Protein AF-A0A7S3SVB9-F1 (afdb_monomer)

Sequence (101 aa):
FADSVDLASLDDAQHAHVPYVVILIQALDIFRRESGKQLPSSREEKDQFKQLLAKMRRSDKEVNFQEAIDNAYKVWVPYEIPEPVQKVLQAVGSSGGRPDF

pLDDT: mean 92.39, std 11.29, range [54.31, 98.62]

InterPro domains:
  IPR035985 Ubiquitin-activating enzyme-like [SSF69572] (4-92)

Organism: NCBI:txid141414

Solvent-accessible surface area (backbone atoms only — not comparable to full-atom values): 6193 Å² total; per-residue (Å²): 113,60,87,76,58,61,71,86,78,46,53,75,70,57,51,47,66,47,57,29,68,43,54,50,53,54,49,46,58,50,47,28,71,75,69,75,40,94,59,53,77,52,72,66,45,45,51,51,53,45,51,50,47,59,68,72,49,90,53,98,81,38,57,28,50,53,51,26,54,76,48,47,62,66,72,54,52,77,90,72,80,55,68,74,58,50,52,53,54,50,55,62,69,70,51,81,65,77,85,90,126

Radius of gyration: 19.88 Å; Cα contacts (8 Å, |Δi|>4): 61; chains: 1; bounding box: 66×22×34 Å

Foldseek 3Di:
DLVVDDLVPDDPVVNLPPALVSLLVVLQVVLCVVPVDNFQDDPVSLVVSLVSLVVSDPDPPRVSSVVNSVCNVVRVDDDDDDPVVVVVVVVVVVPPDDDDD

Nearest PDB structures (foldseek):
  1yov-assembly1_A  TM=8.411E-01  e=1.150E-04  Homo sapiens
  3dbl-assembly4_A  TM=8.346E-01  e=1.461E-03  Homo sapiens
  3dbh-assembly1_C  TM=7.570E-01  e=2.345E-03  Homo sapiens
  3dbr-assembly4_A  TM=7.824E-01  e=3.344E-03  Homo sapiens
  1r4m-assembly2_C  TM=7.138E-01  e=3.152E-03  Homo sapiens

Secondary structure (DSSP, 8-state):
-GGG--TTTS-HHHHHTS-HHHHHHHHHHHHHHHH--SS--SHHHHHHHHHHHHHH-S-TT-HHHHHHHHTGGGGTSPP---HHHHHHHHHHHH--S----

Structure (mmCIF, N/CA/C/O backbone):
data_AF-A0A7S3SVB9-F1
#
_entry.id   AF-A0A7S3SVB9-F1
#
loop_
_atom_site.group_PDB
_atom_site.id
_atom_site.type_symbol
_atom_site.label_atom_id
_atom_site.label_alt_id
_atom_site.label_comp_id
_atom_site.label_asym_id
_atom_site.label_entity_id
_atom_site.label_seq_id
_atom_site.pdbx_PDB_ins_code
_atom_site.Cartn_x
_atom_site.Cartn_y
_atom_site.Cartn_z
_atom_site.occupancy
_atom_site.B_iso_or_equiv
_atom_site.auth_seq_id
_atom_site.auth_comp_id
_atom_site.auth_asym_id
_atom_site.auth_atom_id
_atom_site.pdbx_PDB_model_num
ATOM 1 N N . PHE A 1 1 ? -9.831 -11.302 -6.423 1.00 86.25 1 PHE A N 1
ATOM 2 C CA . PHE A 1 1 ? -9.331 -10.433 -7.512 1.00 86.25 1 PHE A CA 1
ATOM 3 C C . PHE A 1 1 ? -7.939 -9.907 -7.198 1.00 86.25 1 PHE A C 1
ATOM 5 O O . PHE A 1 1 ? -7.047 -10.165 -7.983 1.00 86.25 1 PHE A O 1
ATOM 12 N N . ALA A 1 2 ? -7.704 -9.216 -6.075 1.00 88.94 2 ALA A N 1
ATOM 13 C CA . ALA A 1 2 ? -6.349 -8.747 -5.749 1.00 88.94 2 ALA A CA 1
ATOM 14 C C . ALA A 1 2 ? -5.318 -9.896 -5.689 1.00 88.94 2 ALA A C 1
ATOM 16 O O . ALA A 1 2 ? -4.230 -9.762 -6.241 1.00 88.94 2 ALA A O 1
ATOM 17 N N . ASP A 1 3 ? -5.714 -11.044 -5.133 1.00 89.31 3 ASP A N 1
ATOM 18 C CA . ASP A 1 3 ? -4.873 -12.246 -5.012 1.00 89.31 3 ASP A CA 1
ATOM 19 C C . ASP A 1 3 ? -4.489 -12.885 -6.356 1.00 89.31 3 ASP A C 1
ATOM 21 O O . ASP A 1 3 ? -3.548 -13.667 -6.413 1.00 89.31 3 ASP A O 1
ATOM 25 N N . SER A 1 4 ? -5.210 -12.587 -7.445 1.00 92.38 4 SER A N 1
ATOM 26 C CA . SE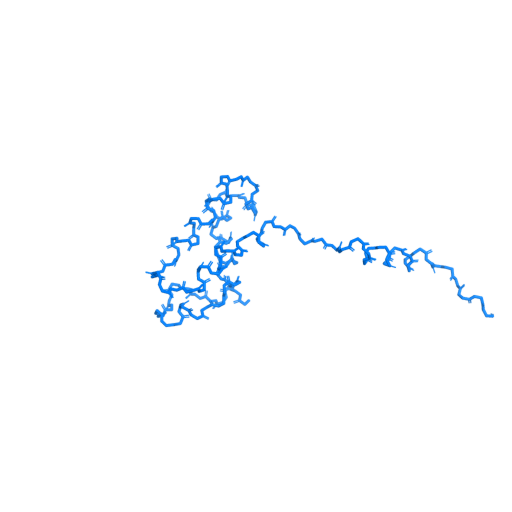R A 1 4 ? -4.895 -13.141 -8.770 1.00 92.38 4 SER A CA 1
ATOM 27 C C . SER A 1 4 ? -3.860 -12.316 -9.539 1.00 92.38 4 SER A C 1
ATOM 29 O O . SER A 1 4 ? -3.507 -12.688 -10.653 1.00 92.38 4 SER A O 1
ATOM 31 N N . VAL A 1 5 ? -3.411 -11.183 -8.992 1.00 94.81 5 VAL A N 1
ATOM 32 C CA . VAL A 1 5 ? -2.392 -10.331 -9.616 1.00 94.81 5 VAL A CA 1
ATOM 33 C C . VAL A 1 5 ? -1.031 -10.683 -9.024 1.00 94.81 5 VAL A C 1
ATOM 35 O O . VAL A 1 5 ? -0.759 -10.360 -7.875 1.00 94.81 5 VAL A O 1
ATOM 38 N N . ASP A 1 6 ? -0.148 -11.308 -9.796 1.00 95.88 6 ASP A N 1
ATOM 39 C CA . ASP A 1 6 ? 1.240 -11.518 -9.371 1.00 95.88 6 ASP A CA 1
ATOM 40 C C . ASP A 1 6 ? 2.104 -10.311 -9.765 1.00 95.88 6 ASP A C 1
ATOM 42 O O . ASP A 1 6 ? 2.644 -10.267 -10.873 1.00 95.88 6 ASP A O 1
ATOM 46 N N . LEU A 1 7 ? 2.243 -9.342 -8.847 1.00 95.12 7 LEU A N 1
ATOM 47 C CA . LEU A 1 7 ? 3.040 -8.121 -9.046 1.00 95.12 7 LEU A CA 1
ATOM 48 C C . LEU A 1 7 ? 4.500 -8.403 -9.429 1.00 95.12 7 LEU A C 1
ATOM 50 O O . LEU A 1 7 ? 5.110 -7.595 -10.130 1.00 95.12 7 LEU A O 1
ATOM 54 N N . ALA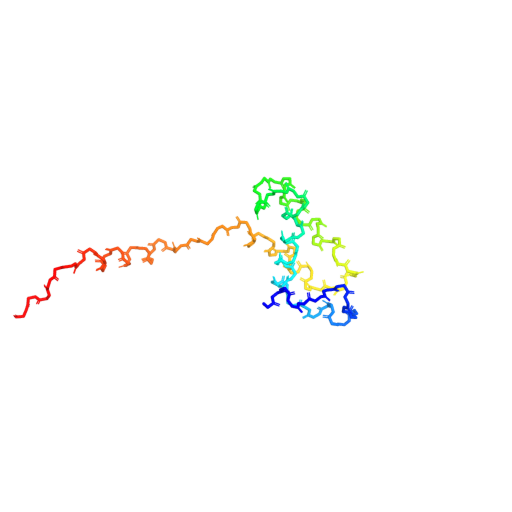 A 1 8 ? 5.076 -9.521 -8.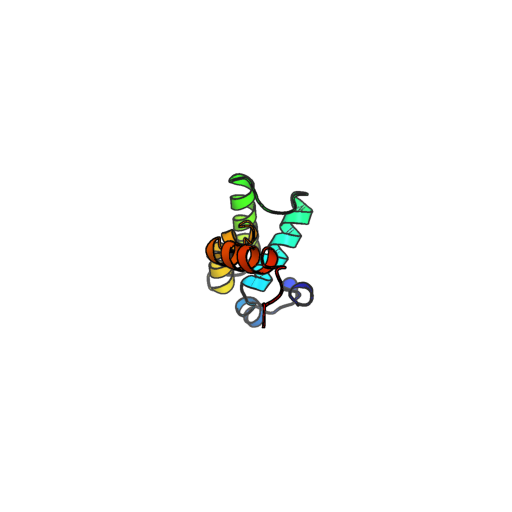982 1.00 94.00 8 ALA A N 1
ATOM 55 C CA . ALA A 1 8 ? 6.473 -9.842 -9.256 1.00 94.00 8 ALA A CA 1
ATOM 56 C C . ALA A 1 8 ? 6.683 -10.304 -10.705 1.00 94.00 8 ALA A C 1
ATOM 58 O O . ALA A 1 8 ? 7.737 -10.042 -11.281 1.00 94.00 8 ALA A O 1
ATOM 59 N N . SER A 1 9 ? 5.677 -10.948 -11.301 1.00 96.62 9 SER A N 1
ATOM 60 C CA . SER A 1 9 ? 5.735 -11.448 -12.681 1.00 96.62 9 SER A CA 1
ATOM 61 C C . SER A 1 9 ? 5.477 -10.388 -13.758 1.00 96.62 9 SER A C 1
ATOM 63 O O . SER A 1 9 ? 5.784 -10.624 -14.925 1.00 96.62 9 SER A O 1
ATOM 65 N N . LEU A 1 10 ? 4.909 -9.235 -13.384 1.00 97.06 10 LEU A N 1
ATOM 66 C CA . LEU A 1 10 ? 4.542 -8.181 -14.330 1.00 97.06 10 LEU A CA 1
ATOM 67 C C . LEU A 1 10 ? 5.777 -7.478 -14.895 1.00 97.06 10 LEU A C 1
ATOM 69 O O . LEU A 1 10 ? 6.741 -7.206 -14.167 1.00 97.06 10 LEU A O 1
ATOM 73 N N . ASP A 1 11 ? 5.710 -7.101 -16.171 1.00 97.25 11 ASP A N 1
ATOM 74 C CA . ASP A 1 11 ? 6.647 -6.129 -16.731 1.00 97.25 11 ASP A CA 1
ATOM 75 C C . ASP A 1 11 ? 6.406 -4.722 -16.148 1.00 97.25 11 ASP A C 1
ATOM 77 O O . ASP A 1 11 ? 5.418 -4.472 -15.452 1.00 97.25 11 ASP A O 1
ATOM 81 N N . ASP A 1 12 ? 7.3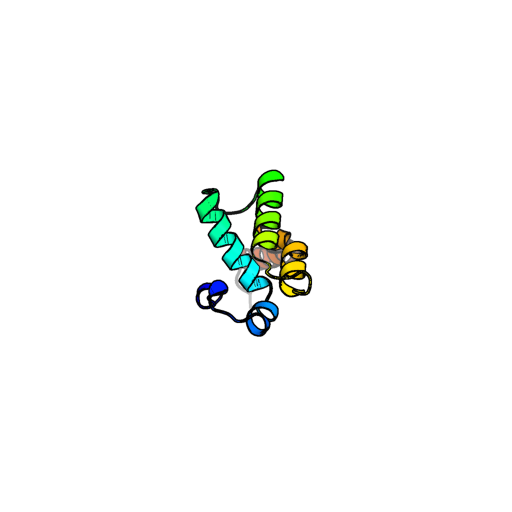20 -3.787 -16.408 1.00 96.94 12 ASP A N 1
ATOM 82 C CA . ASP A 1 12 ? 7.256 -2.444 -15.820 1.00 96.94 12 ASP A CA 1
ATOM 83 C C . ASP A 1 12 ? 6.022 -1.648 -16.267 1.00 96.94 12 ASP A C 1
ATOM 85 O O . ASP A 1 12 ? 5.477 -0.863 -15.491 1.00 96.94 12 ASP A O 1
ATOM 89 N N . ALA A 1 13 ? 5.547 -1.855 -17.499 1.00 96.25 13 ALA A N 1
ATOM 90 C CA . ALA A 1 13 ? 4.360 -1.168 -17.989 1.00 96.25 13 ALA A CA 1
ATOM 91 C C . ALA A 1 13 ? 3.114 -1.702 -17.278 1.00 96.25 13 ALA A C 1
ATOM 93 O O . ALA A 1 13 ? 2.309 -0.922 -16.777 1.00 96.25 13 ALA A O 1
ATOM 94 N N . GLN A 1 14 ? 2.963 -3.018 -17.180 1.00 97.62 14 GLN A N 1
ATOM 95 C CA . GLN A 1 14 ? 1.854 -3.652 -16.476 1.00 97.62 14 GLN A CA 1
ATOM 96 C C . GLN A 1 14 ? 1.857 -3.295 -14.988 1.00 97.62 14 GLN A C 1
ATOM 98 O O . GLN A 1 14 ? 0.820 -2.905 -14.453 1.00 97.62 14 GLN A O 1
ATOM 103 N N . HIS A 1 15 ? 3.021 -3.370 -14.338 1.00 98.25 15 HIS A N 1
ATOM 104 C CA . HIS A 1 15 ? 3.199 -3.046 -12.925 1.00 98.25 15 HIS A CA 1
ATOM 105 C C . HIS A 1 15 ? 2.791 -1.596 -12.614 1.00 98.25 15 HIS A C 1
ATOM 107 O O . HIS A 1 15 ? 2.049 -1.356 -11.658 1.00 98.25 15 HIS A O 1
ATOM 113 N N . ALA A 1 16 ? 3.152 -0.641 -13.479 1.00 97.75 16 ALA A N 1
ATOM 114 C CA . ALA A 1 16 ? 2.785 0.770 -13.339 1.00 97.75 16 ALA A CA 1
ATOM 115 C C . ALA A 1 16 ? 1.282 1.065 -13.538 1.00 97.75 16 ALA A C 1
ATOM 117 O O . ALA A 1 16 ? 0.809 2.127 -13.132 1.00 97.75 16 ALA A O 1
ATOM 118 N N . HIS A 1 17 ? 0.520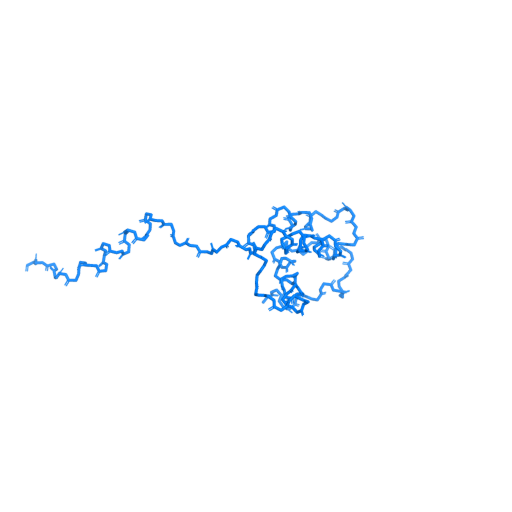 0.146 -14.144 1.00 97.31 17 HIS A N 1
ATOM 119 C CA . HIS A 1 17 ? -0.926 0.292 -14.373 1.00 97.31 17 HIS A CA 1
ATOM 120 C C . HIS A 1 17 ? -1.782 -0.540 -13.411 1.00 97.31 17 HIS A C 1
ATOM 122 O O . HIS A 1 17 ? -3.011 -0.545 -13.525 1.00 97.31 17 HIS A O 1
ATOM 128 N N . VAL A 1 18 ? -1.173 -1.232 -12.443 1.00 98.00 18 VAL A N 1
ATOM 129 C CA . VAL A 1 18 ? -1.941 -1.931 -11.411 1.00 98.00 18 VAL A CA 1
ATOM 130 C C . VAL A 1 18 ? -2.691 -0.903 -10.557 1.00 98.00 18 VAL A C 1
ATOM 132 O O . VAL A 1 18 ? -2.056 0.023 -10.042 1.00 98.00 18 VAL A O 1
ATOM 135 N N . PRO A 1 19 ? -4.015 -1.054 -10.356 1.00 98.12 19 PRO A N 1
ATOM 136 C CA . PRO A 1 19 ? -4.775 -0.159 -9.491 1.00 98.12 19 PRO A CA 1
ATOM 137 C C . PRO A 1 19 ? -4.198 -0.120 -8.071 1.00 98.12 19 PRO A C 1
ATOM 139 O O . PRO A 1 19 ? -3.955 -1.171 -7.473 1.00 98.12 19 PRO A O 1
ATOM 142 N N . TYR A 1 20 ? -4.061 1.072 -7.483 1.00 98.25 20 TYR A N 1
ATOM 143 C CA . TYR A 1 20 ? -3.450 1.236 -6.156 1.00 98.25 20 TYR A CA 1
ATOM 144 C C . TYR A 1 20 ? -4.151 0.422 -5.056 1.00 98.25 20 TYR A C 1
ATOM 146 O O . TYR A 1 20 ? -3.521 0.002 -4.090 1.00 98.25 20 TYR A O 1
ATOM 154 N N . VAL A 1 21 ? -5.453 0.153 -5.202 1.00 97.88 21 VAL A N 1
ATOM 155 C CA . VAL A 1 21 ? -6.217 -0.671 -4.252 1.00 97.88 21 VAL A CA 1
ATOM 156 C C . VAL A 1 21 ? -5.696 -2.111 -4.218 1.00 97.88 21 VAL A C 1
ATOM 158 O O . VAL A 1 21 ? -5.623 -2.701 -3.143 1.00 97.88 21 VAL A O 1
ATOM 161 N N . VAL A 1 22 ? -5.283 -2.672 -5.361 1.00 98.19 22 VAL A N 1
ATOM 162 C CA . VAL A 1 22 ? -4.661 -4.007 -5.413 1.00 98.19 22 VAL A CA 1
ATOM 163 C C . VAL A 1 22 ? -3.319 -3.987 -4.682 1.00 98.19 22 VAL A C 1
ATOM 165 O O . VAL A 1 22 ? -3.051 -4.877 -3.880 1.00 98.19 22 VAL A O 1
ATOM 168 N N . ILE A 1 23 ? -2.524 -2.932 -4.886 1.00 98.56 23 ILE A N 1
ATOM 169 C CA . ILE A 1 23 ? -1.242 -2.731 -4.196 1.00 98.56 23 ILE A CA 1
ATOM 170 C C . ILE A 1 23 ? -1.449 -2.654 -2.676 1.00 98.56 23 ILE A C 1
ATOM 172 O O . ILE A 1 23 ? -0.743 -3.331 -1.932 1.00 98.56 23 ILE A O 1
ATOM 176 N N . LEU A 1 24 ? -2.443 -1.890 -2.205 1.00 98.31 24 LEU A N 1
ATOM 177 C CA . LEU A 1 24 ? -2.770 -1.780 -0.779 1.00 98.31 24 LEU A CA 1
ATOM 178 C C . LEU A 1 24 ? -3.129 -3.132 -0.153 1.00 98.31 24 LEU A C 1
ATOM 180 O O . LEU A 1 24 ? -2.682 -3.424 0.955 1.00 98.31 24 LEU A O 1
ATOM 184 N N . ILE A 1 25 ? -3.918 -3.952 -0.853 1.00 97.44 25 ILE A N 1
ATOM 185 C CA . ILE A 1 25 ? -4.321 -5.279 -0.369 1.00 97.44 25 ILE A CA 1
ATOM 186 C C . ILE A 1 25 ? -3.101 -6.202 -0.263 1.00 97.44 25 ILE A C 1
ATOM 188 O O . ILE A 1 25 ? -2.877 -6.799 0.787 1.00 97.44 25 ILE A O 1
ATOM 192 N N . GLN A 1 26 ? -2.257 -6.257 -1.295 1.00 97.94 26 GLN A N 1
ATOM 193 C CA . GLN A 1 26 ? -1.076 -7.126 -1.274 1.00 97.94 26 GLN A CA 1
ATOM 194 C C . GLN A 1 26 ? -0.028 -6.680 -0.250 1.00 97.94 26 GLN A C 1
ATOM 196 O O . GLN A 1 26 ? 0.552 -7.515 0.448 1.00 97.94 26 GLN A O 1
ATOM 201 N N . ALA A 1 27 ? 0.179 -5.370 -0.099 1.00 98.12 27 ALA A N 1
ATOM 202 C CA . ALA A 1 27 ? 1.028 -4.826 0.954 1.00 98.12 27 ALA A CA 1
ATOM 203 C C . ALA A 1 27 ? 0.488 -5.181 2.347 1.00 98.12 27 ALA A C 1
ATOM 205 O O . ALA A 1 27 ? 1.264 -5.495 3.247 1.00 98.12 27 ALA A O 1
ATOM 206 N N . LEU A 1 28 ? -0.836 -5.189 2.538 1.00 97.69 28 LEU A N 1
ATOM 207 C CA . LEU A 1 28 ? -1.449 -5.592 3.804 1.00 97.69 28 LEU A CA 1
ATOM 208 C C . LEU A 1 28 ? -1.216 -7.068 4.111 1.00 97.69 28 LEU A C 1
ATOM 210 O O . LEU A 1 28 ? -0.928 -7.409 5.257 1.00 97.69 28 LEU A O 1
ATOM 214 N N . ASP A 1 29 ? -1.264 -7.936 3.109 1.00 97.06 29 ASP A N 1
ATOM 215 C CA . ASP A 1 29 ? -0.973 -9.354 3.305 1.00 97.06 29 ASP A CA 1
ATOM 216 C C . ASP A 1 29 ? 0.509 -9.619 3.586 1.00 97.06 29 ASP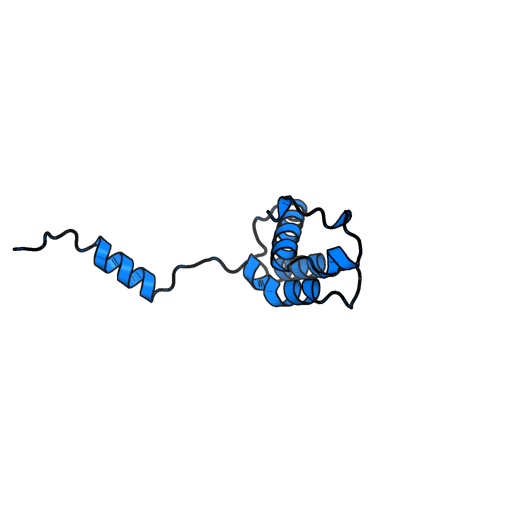 A C 1
ATOM 218 O O . ASP A 1 29 ? 0.841 -10.529 4.347 1.00 97.06 29 ASP A O 1
ATOM 222 N N . ILE A 1 30 ? 1.425 -8.826 3.023 1.00 97.44 30 ILE A N 1
ATOM 223 C CA . ILE A 1 30 ? 2.840 -8.851 3.426 1.00 97.44 30 ILE A CA 1
ATOM 224 C C . ILE A 1 30 ? 2.984 -8.356 4.873 1.00 97.44 30 ILE A C 1
ATOM 226 O O . ILE A 1 30 ? 3.539 -9.071 5.705 1.00 97.44 30 ILE A O 1
ATOM 230 N N . PHE A 1 31 ? 2.406 -7.201 5.213 1.00 98.19 31 PHE A N 1
ATOM 231 C CA . PHE A 1 31 ? 2.451 -6.641 6.566 1.00 98.19 31 PHE A CA 1
ATOM 232 C C . PHE A 1 31 ? 1.919 -7.620 7.622 1.00 98.19 31 PHE A C 1
ATOM 234 O O . PHE A 1 31 ? 2.541 -7.787 8.670 1.00 98.19 31 PHE A O 1
ATOM 241 N N . ARG A 1 32 ? 0.802 -8.307 7.351 1.00 97.44 32 ARG A N 1
ATOM 242 C CA . ARG A 1 32 ? 0.222 -9.323 8.247 1.00 97.44 32 ARG A CA 1
ATOM 243 C C . ARG A 1 32 ? 1.184 -10.472 8.519 1.00 97.44 32 ARG A C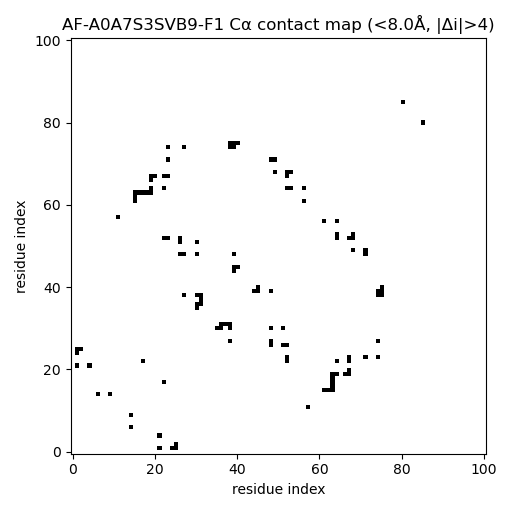 1
ATOM 245 O O . ARG A 1 32 ? 1.312 -10.903 9.663 1.00 97.44 32 ARG A O 1
ATOM 252 N N . ARG A 1 33 ? 1.873 -10.948 7.478 1.00 97.19 33 ARG A N 1
ATOM 253 C CA . ARG A 1 33 ? 2.864 -12.028 7.584 1.00 97.19 33 ARG A CA 1
ATOM 254 C C . ARG A 1 33 ? 4.106 -11.599 8.363 1.00 97.19 33 ARG A C 1
ATOM 256 O O . ARG A 1 33 ? 4.617 -12.392 9.143 1.00 97.19 33 ARG A O 1
ATOM 263 N N . GLU A 1 34 ? 4.569 -10.365 8.176 1.00 96.50 34 GLU A N 1
ATOM 264 C CA . GLU A 1 34 ? 5.785 -9.853 8.824 1.00 96.50 34 GLU A CA 1
ATOM 265 C C . GLU A 1 34 ? 5.565 -9.420 10.281 1.00 96.50 34 GLU A C 1
ATOM 267 O O . GLU A 1 34 ? 6.427 -9.638 11.128 1.00 96.50 34 GLU A O 1
ATOM 272 N N . SER A 1 35 ? 4.423 -8.797 10.583 1.00 95.38 35 SER A N 1
ATOM 273 C CA . SER A 1 35 ? 4.138 -8.216 11.905 1.00 95.38 35 SER A CA 1
ATOM 274 C C . SER A 1 35 ? 3.319 -9.127 12.826 1.00 95.38 35 SER A C 1
ATOM 276 O O . SER A 1 35 ? 3.275 -8.900 14.036 1.00 95.38 35 SER A O 1
ATOM 278 N N . GLY A 1 36 ? 2.608 -10.117 12.271 1.00 95.12 36 GLY A N 1
ATOM 279 C CA . GLY A 1 36 ? 1.607 -10.902 13.000 1.00 95.12 36 GLY A CA 1
ATOM 280 C C . GLY A 1 36 ? 0.365 -10.098 13.413 1.00 95.12 36 GLY A C 1
ATOM 281 O O . GLY A 1 36 ? -0.432 -10.570 14.226 1.00 95.12 36 GLY A O 1
ATOM 282 N N . LYS A 1 37 ? 0.194 -8.873 12.896 1.00 94.81 37 LYS A N 1
ATOM 283 C CA . LYS A 1 37 ? -0.946 -7.989 13.177 1.00 94.81 37 LYS A CA 1
ATOM 284 C C . LYS A 1 37 ? -1.924 -7.976 12.016 1.00 94.81 37 LYS A C 1
ATOM 286 O O . LYS A 1 37 ? -1.532 -8.041 10.857 1.00 94.81 37 LYS A O 1
ATOM 291 N N . GLN A 1 38 ? -3.209 -7.810 12.325 1.00 94.56 38 GLN A N 1
ATOM 292 C CA . GLN A 1 38 ? -4.248 -7.789 11.296 1.00 94.56 38 GLN A CA 1
ATOM 293 C C . GLN A 1 38 ? -4.224 -6.509 10.450 1.00 94.56 38 GLN A C 1
ATOM 295 O O . GLN A 1 38 ? -4.468 -6.584 9.245 1.00 94.56 38 GLN A O 1
ATOM 300 N N . LEU A 1 39 ? -3.967 -5.360 11.088 1.00 96.25 39 LEU A N 1
ATOM 301 C CA . LEU A 1 39 ? -3.942 -4.016 10.505 1.00 96.25 39 LEU A CA 1
ATOM 302 C C . LEU A 1 39 ? -2.888 -3.153 11.227 1.00 96.25 39 LEU A C 1
ATOM 304 O O . LEU A 1 39 ? -2.686 -3.358 12.427 1.00 96.25 39 LEU A O 1
ATOM 308 N N . PRO A 1 40 ? -2.274 -2.162 10.555 1.00 97.00 40 PRO A N 1
ATOM 309 C CA . PRO A 1 40 ? -1.448 -1.155 11.217 1.00 97.00 40 PRO A CA 1
ATOM 310 C C . PRO A 1 40 ? -2.282 -0.287 12.164 1.00 97.00 40 PRO A C 1
ATOM 312 O O . PRO A 1 40 ? -3.268 0.321 11.755 1.00 97.00 40 PRO A O 1
ATOM 315 N N . SER A 1 41 ? -1.886 -0.183 13.426 1.00 95.50 41 SER A N 1
ATOM 316 C CA . SER A 1 41 ? -2.643 0.528 14.463 1.00 95.50 41 SER A CA 1
ATOM 317 C C . SER A 1 41 ? -1.830 1.654 15.104 1.00 95.50 41 SER A C 1
ATOM 319 O O . SER A 1 41 ? -2.323 2.787 15.212 1.00 95.50 41 SER A O 1
ATOM 321 N N . SER A 1 42 ? -0.564 1.386 15.438 1.00 97.00 42 SER A N 1
ATOM 322 C CA . SER A 1 42 ? 0.361 2.379 15.989 1.00 97.00 42 SER A CA 1
ATOM 323 C C . SER A 1 42 ? 0.937 3.291 14.901 1.00 97.00 42 SER A C 1
ATOM 325 O O . SER A 1 42 ? 0.789 3.039 13.702 1.00 97.00 42 SER A O 1
ATOM 327 N N . ARG A 1 43 ? 1.587 4.389 15.301 1.00 97.75 43 ARG A N 1
ATOM 328 C CA . ARG A 1 43 ? 2.271 5.280 14.352 1.00 97.75 43 ARG A CA 1
ATOM 329 C C . ARG A 1 43 ? 3.399 4.541 13.635 1.00 97.75 43 ARG A C 1
ATOM 331 O O . ARG A 1 43 ? 3.527 4.650 12.423 1.00 97.75 43 ARG A O 1
ATOM 338 N N . GLU A 1 44 ? 4.156 3.758 14.386 1.00 98.00 44 GLU A N 1
ATOM 339 C CA . GLU A 1 44 ? 5.289 2.966 13.919 1.00 98.00 44 GLU A CA 1
ATOM 340 C C . GLU A 1 44 ? 4.829 1.904 12.916 1.00 98.00 44 GLU A C 1
ATOM 342 O O . GLU A 1 44 ? 5.420 1.780 11.849 1.00 98.00 44 GLU A O 1
ATOM 347 N N . GLU A 1 45 ? 3.729 1.200 13.202 1.00 98.06 45 GLU A N 1
ATOM 348 C CA . GLU A 1 45 ? 3.141 0.218 12.282 1.00 98.06 45 GLU A CA 1
ATOM 349 C C . GLU A 1 45 ? 2.644 0.884 10.985 1.00 98.06 45 GLU A C 1
ATOM 351 O O . GLU A 1 45 ? 2.821 0.344 9.892 1.00 98.06 45 GLU A O 1
ATOM 356 N N . LYS A 1 46 ? 2.049 2.082 11.079 1.00 98.38 46 LYS A N 1
ATOM 357 C CA . LYS A 1 46 ? 1.599 2.858 9.907 1.00 98.38 46 LYS A CA 1
ATOM 358 C C . LYS A 1 46 ? 2.774 3.335 9.057 1.00 98.38 46 LYS A C 1
ATOM 360 O O . LYS A 1 46 ? 2.699 3.289 7.828 1.00 98.38 46 LYS A O 1
ATOM 365 N N . ASP A 1 47 ? 3.857 3.768 9.694 1.00 98.19 47 ASP A N 1
ATOM 366 C CA . ASP A 1 47 ? 5.083 4.172 9.009 1.00 98.19 47 ASP A CA 1
ATOM 367 C C . ASP A 1 47 ? 5.769 2.958 8.360 1.00 98.19 47 ASP A C 1
ATOM 369 O O . ASP A 1 47 ? 6.163 3.034 7.196 1.00 98.19 47 ASP A O 1
ATOM 373 N N . GLN A 1 48 ? 5.820 1.809 9.045 1.00 98.06 48 GLN A N 1
ATOM 374 C CA . GLN A 1 48 ? 6.308 0.541 8.489 1.00 98.06 48 GLN A CA 1
ATOM 375 C C . GLN A 1 48 ? 5.504 0.128 7.250 1.00 98.06 48 GLN A C 1
ATOM 377 O O . GLN A 1 48 ? 6.084 -0.242 6.230 1.00 98.06 48 GLN A O 1
ATOM 382 N N . PHE A 1 49 ? 4.176 0.232 7.306 1.00 98.62 49 PHE A N 1
ATOM 383 C CA . PHE A 1 49 ? 3.315 -0.082 6.170 1.00 98.62 49 PHE A CA 1
ATOM 384 C C . PHE A 1 49 ? 3.584 0.831 4.962 1.00 98.62 49 PHE A C 1
ATOM 386 O O . PHE A 1 49 ? 3.700 0.361 3.831 1.00 98.62 49 PHE A O 1
ATOM 393 N N . LYS A 1 50 ? 3.751 2.141 5.183 1.00 98.56 50 LYS A N 1
ATOM 394 C CA . LYS A 1 50 ? 4.115 3.079 4.106 1.00 98.56 50 LYS A CA 1
ATOM 395 C C . LYS A 1 50 ? 5.504 2.796 3.531 1.00 98.56 50 LYS A C 1
ATOM 397 O O . LYS A 1 50 ? 5.694 2.895 2.322 1.00 98.56 50 LYS A O 1
ATOM 402 N N . GLN A 1 51 ? 6.465 2.413 4.370 1.00 98.31 51 GLN A N 1
ATOM 403 C CA . GLN A 1 51 ? 7.793 1.997 3.913 1.00 98.31 51 GLN A CA 1
ATOM 404 C C . GLN A 1 51 ? 7.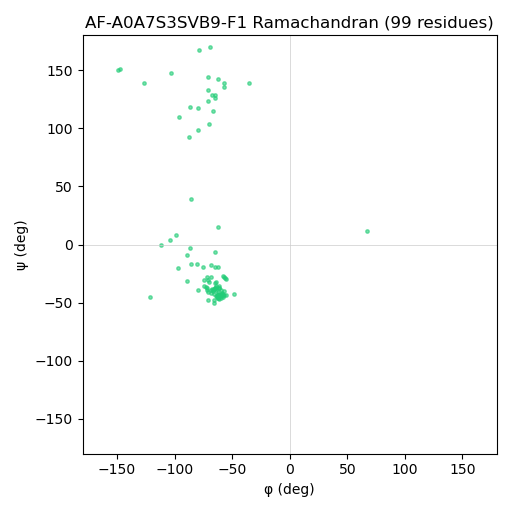734 0.716 3.080 1.00 98.31 51 GLN A C 1
ATOM 406 O O . GLN A 1 51 ? 8.468 0.595 2.104 1.00 98.31 51 GLN A O 1
ATOM 411 N N . LEU A 1 52 ? 6.861 -0.229 3.432 1.00 98.31 52 LEU A N 1
ATOM 412 C CA . LEU A 1 52 ? 6.637 -1.437 2.646 1.00 98.31 52 LEU A CA 1
ATOM 413 C C . LEU A 1 52 ? 6.116 -1.101 1.240 1.00 98.31 52 LEU A C 1
ATOM 415 O O . LEU A 1 52 ? 6.683 -1.579 0.262 1.00 98.31 52 LEU A O 1
ATOM 419 N N . LEU A 1 53 ? 5.121 -0.215 1.126 1.00 98.44 53 LEU A N 1
ATOM 420 C CA . LEU A 1 53 ? 4.641 0.277 -0.174 1.00 98.44 53 LEU A CA 1
ATOM 421 C C . LEU A 1 53 ? 5.765 0.918 -0.999 1.00 98.44 53 LEU A C 1
ATOM 423 O O . LEU A 1 53 ? 5.898 0.635 -2.187 1.00 98.44 53 LEU A O 1
ATOM 427 N N . ALA A 1 54 ? 6.605 1.741 -0.365 1.00 98.06 54 ALA A N 1
ATOM 428 C CA . ALA A 1 54 ? 7.747 2.362 -1.030 1.00 98.06 54 ALA A CA 1
ATOM 429 C C . ALA A 1 54 ? 8.783 1.330 -1.513 1.00 98.06 54 ALA A C 1
ATOM 431 O O . ALA A 1 54 ? 9.359 1.508 -2.580 1.00 98.06 54 ALA A O 1
ATOM 432 N N . LYS A 1 55 ? 8.995 0.235 -0.769 1.00 97.75 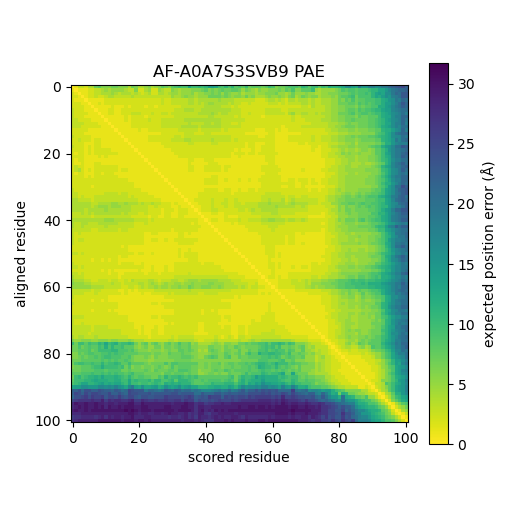55 LYS A N 1
ATOM 433 C CA . LYS A 1 55 ? 9.899 -0.863 -1.160 1.00 97.75 55 LYS A CA 1
ATOM 434 C C . LYS A 1 55 ? 9.361 -1.715 -2.311 1.00 97.75 55 LYS A C 1
ATOM 436 O O . LYS A 1 55 ? 10.154 -2.306 -3.033 1.00 97.75 55 LYS A O 1
ATOM 441 N N . MET A 1 56 ? 8.040 -1.810 -2.462 1.00 97.50 56 MET A N 1
ATOM 442 C CA . MET A 1 56 ? 7.404 -2.542 -3.566 1.00 97.50 56 MET A CA 1
ATOM 443 C C . MET A 1 56 ? 7.470 -1.777 -4.899 1.00 97.50 56 MET A C 1
ATOM 445 O O . MET A 1 56 ? 7.313 -2.377 -5.960 1.00 97.50 56 MET A O 1
ATOM 449 N N . ARG A 1 57 ? 7.706 -0.462 -4.853 1.00 97.81 57 ARG A N 1
ATOM 450 C CA . ARG A 1 57 ? 7.858 0.400 -6.026 1.00 97.81 57 ARG A CA 1
ATOM 451 C C . ARG A 1 57 ? 9.183 0.111 -6.739 1.00 97.81 57 ARG A C 1
ATOM 453 O O . ARG A 1 57 ? 10.233 0.081 -6.104 1.00 97.81 57 ARG A O 1
ATOM 460 N N . ARG A 1 58 ? 9.155 -0.042 -8.064 1.00 96.75 58 ARG A N 1
ATOM 461 C CA . ARG A 1 58 ? 10.349 -0.268 -8.899 1.00 96.75 58 ARG A CA 1
ATOM 462 C C . ARG A 1 58 ? 10.984 1.037 -9.369 1.00 96.75 58 ARG A C 1
ATOM 464 O O . ARG A 1 58 ? 12.193 1.096 -9.575 1.00 96.75 58 ARG A O 1
ATOM 471 N N . SER A 1 59 ? 10.179 2.082 -9.570 1.00 95.25 59 SER A N 1
ATOM 472 C CA . SER A 1 59 ? 10.657 3.366 -10.091 1.00 95.25 59 SER A CA 1
ATOM 473 C C . SER A 1 59 ? 9.868 4.563 -9.568 1.00 95.25 59 SER A C 1
ATOM 475 O O . SER A 1 59 ? 8.653 4.501 -9.391 1.00 95.25 59 SER A O 1
ATOM 477 N N . ASP A 1 60 ? 10.534 5.716 -9.456 1.00 92.50 60 ASP A N 1
ATOM 478 C CA . ASP A 1 60 ? 9.921 6.982 -9.034 1.00 92.50 60 ASP A CA 1
ATOM 479 C C . ASP A 1 60 ? 8.865 7.554 -9.993 1.00 92.50 60 ASP A C 1
ATOM 481 O O . ASP A 1 60 ? 8.182 8.529 -9.670 1.00 92.50 60 ASP A O 1
ATOM 485 N N . LYS A 1 61 ? 8.692 6.936 -11.162 1.00 93.56 61 LYS A N 1
ATOM 486 C CA . LYS A 1 61 ? 7.663 7.301 -12.145 1.00 93.56 61 LYS A CA 1
ATOM 487 C C . LYS A 1 61 ? 6.334 6.576 -11.930 1.00 93.56 61 LYS A C 1
ATOM 489 O O . LYS A 1 61 ? 5.346 6.924 -12.568 1.00 93.56 61 LYS A O 1
ATOM 494 N N . GLU A 1 62 ? 6.290 5.585 -11.043 1.00 97.38 62 GLU A N 1
ATOM 495 C CA . GLU A 1 62 ? 5.087 4.789 -10.801 1.00 97.38 62 GLU A CA 1
ATOM 496 C C . GLU A 1 62 ? 4.114 5.546 -9.895 1.00 97.38 62 GLU A C 1
ATOM 498 O O . GLU A 1 62 ? 4.297 5.611 -8.675 1.00 97.38 62 GLU A O 1
ATOM 503 N N . VAL A 1 63 ? 3.116 6.187 -10.507 1.00 97.88 63 VAL A N 1
ATOM 504 C CA . VAL A 1 63 ? 2.130 7.035 -9.816 1.00 97.88 63 VAL A CA 1
ATOM 505 C C . VAL A 1 63 ? 1.160 6.204 -8.975 1.00 97.88 63 VAL A C 1
ATOM 507 O O . VAL A 1 63 ? 0.737 6.656 -7.917 1.00 97.88 63 VAL A O 1
ATOM 510 N N . ASN A 1 64 ? 0.864 4.970 -9.378 1.00 98.38 64 ASN A N 1
ATOM 511 C CA . ASN A 1 64 ? 0.003 4.053 -8.629 1.00 98.38 64 ASN A CA 1
ATOM 512 C C . ASN A 1 64 ? 0.549 3.713 -7.227 1.00 98.38 64 ASN A C 1
ATOM 514 O O . ASN A 1 64 ? -0.229 3.609 -6.280 1.00 98.38 64 ASN A O 1
ATOM 518 N N . PHE A 1 65 ? 1.871 3.599 -7.055 1.00 98.56 65 PHE A N 1
ATOM 519 C CA . PHE A 1 65 ? 2.487 3.416 -5.732 1.00 98.56 65 PHE A CA 1
ATOM 520 C C . PHE A 1 65 ? 2.455 4.691 -4.892 1.00 98.56 65 PHE A C 1
ATOM 522 O O . PHE A 1 65 ? 2.226 4.614 -3.685 1.00 98.56 65 PHE A O 1
ATOM 529 N N . GLN A 1 66 ? 2.632 5.861 -5.513 1.00 98.25 66 GLN A N 1
ATOM 530 C CA . GLN A 1 66 ? 2.457 7.132 -4.809 1.00 98.25 66 GLN A CA 1
ATOM 531 C C . GLN A 1 66 ? 1.008 7.281 -4.324 1.00 98.25 66 GLN A C 1
ATOM 533 O O . GLN A 1 66 ? 0.777 7.557 -3.150 1.00 98.25 66 GLN A O 1
ATOM 538 N N . GLU A 1 67 ? 0.035 6.984 -5.187 1.00 98.44 67 GLU A N 1
ATOM 539 C CA . GLU A 1 67 ? -1.384 6.983 -4.836 1.00 98.44 67 GLU A CA 1
ATOM 540 C C . GLU A 1 67 ? -1.689 5.980 -3.713 1.00 98.44 67 GLU A C 1
ATOM 542 O O . GLU A 1 67 ? -2.451 6.300 -2.796 1.00 98.44 67 GLU A O 1
ATOM 547 N N . ALA A 1 68 ? -1.062 4.798 -3.726 1.00 98.62 68 ALA A N 1
ATOM 548 C CA . ALA A 1 68 ? -1.179 3.829 -2.639 1.00 98.62 68 ALA A CA 1
ATOM 549 C C . ALA A 1 68 ? -0.653 4.399 -1.311 1.00 98.62 68 ALA A C 1
ATOM 551 O O . ALA A 1 68 ? -1.324 4.274 -0.290 1.00 98.62 68 ALA A O 1
ATOM 552 N N . ILE A 1 69 ? 0.505 5.062 -1.301 1.00 98.44 69 ILE A N 1
ATOM 553 C CA . ILE A 1 69 ? 1.076 5.673 -0.088 1.00 98.44 69 ILE A CA 1
ATOM 554 C C . ILE A 1 69 ? 0.172 6.792 0.445 1.00 98.44 69 ILE A C 1
ATOM 556 O O . ILE A 1 69 ? -0.110 6.835 1.649 1.00 98.44 69 ILE A O 1
ATOM 560 N N . ASP A 1 70 ? -0.325 7.654 -0.443 1.00 98.31 70 ASP A N 1
ATOM 561 C CA . ASP A 1 70 ? -1.202 8.777 -0.096 1.00 98.31 70 ASP A CA 1
ATOM 562 C C . ASP A 1 70 ? -2.548 8.288 0.465 1.00 98.31 70 ASP A C 1
ATOM 564 O O . ASP A 1 70 ? -3.113 8.883 1.385 1.00 98.31 70 ASP A O 1
ATOM 568 N N . ASN A 1 71 ? -3.032 7.143 -0.026 1.00 98.44 71 ASN A N 1
ATOM 569 C CA . ASN A 1 71 ? -4.279 6.515 0.405 1.00 98.44 71 ASN A CA 1
ATOM 570 C C . ASN A 1 71 ? -4.087 5.375 1.418 1.00 98.44 71 ASN A C 1
ATOM 572 O O . ASN A 1 71 ? -5.068 4.714 1.769 1.00 98.44 71 ASN A O 1
ATOM 576 N N . ALA A 1 72 ? -2.873 5.157 1.938 1.00 98.31 72 ALA A N 1
ATOM 577 C CA . ALA A 1 72 ? -2.567 4.044 2.841 1.00 98.31 72 ALA A CA 1
ATOM 578 C C . ALA A 1 72 ? -3.470 4.034 4.081 1.00 98.31 72 ALA A C 1
ATOM 580 O O . ALA A 1 72 ? -3.817 2.975 4.596 1.00 98.31 72 ALA A O 1
ATOM 581 N N . TYR A 1 73 ? -3.936 5.211 4.511 1.00 97.12 73 TYR A N 1
ATOM 582 C CA . TYR A 1 73 ? -4.834 5.335 5.652 1.00 97.12 73 TYR A CA 1
ATOM 583 C C . TYR A 1 73 ? -6.140 4.550 5.528 1.00 97.12 73 TYR A C 1
ATOM 585 O O . TYR A 1 73 ? -6.673 4.103 6.542 1.00 97.12 73 TYR A O 1
ATOM 593 N N . LYS A 1 74 ? -6.616 4.306 4.303 1.00 95.75 74 LYS A N 1
ATOM 594 C CA . LYS A 1 74 ? -7.818 3.504 4.044 1.00 95.75 74 LYS A CA 1
ATOM 595 C C . LYS A 1 74 ? -7.686 2.057 4.522 1.00 95.75 74 LYS A C 1
ATOM 597 O O . LYS A 1 74 ? -8.698 1.398 4.711 1.00 95.75 74 LYS A O 1
ATOM 602 N N . VAL A 1 75 ? -6.463 1.570 4.731 1.00 96.56 75 VAL A N 1
ATOM 603 C CA . VAL A 1 75 ? -6.202 0.217 5.234 1.00 96.56 75 VAL A CA 1
ATOM 604 C C . VAL A 1 75 ? -6.565 0.078 6.712 1.00 96.56 75 VAL A C 1
ATOM 606 O O . VAL A 1 75 ? -7.061 -0.967 7.118 1.00 96.56 75 VAL A O 1
ATOM 609 N N . TRP A 1 76 ? -6.327 1.109 7.524 1.00 95.19 76 TRP A N 1
ATOM 610 C CA . TRP A 1 76 ? -6.517 1.049 8.980 1.00 95.19 76 TRP A CA 1
ATOM 611 C C . TRP A 1 76 ? -7.665 1.909 9.500 1.00 95.19 76 TRP A C 1
ATOM 613 O O . TRP A 1 76 ? -7.904 1.939 10.706 1.00 95.19 76 TRP A O 1
ATOM 623 N N . VAL A 1 77 ? -8.370 2.625 8.624 1.00 91.94 77 VAL A N 1
ATOM 624 C CA . VAL A 1 77 ? -9.641 3.246 8.993 1.00 91.94 77 VAL A CA 1
ATOM 625 C C . VAL A 1 77 ? -10.726 2.169 8.945 1.00 91.94 77 VAL A C 1
ATOM 627 O O . VAL A 1 77 ? -10.969 1.613 7.872 1.00 91.94 77 VAL A O 1
ATOM 630 N N . PRO A 1 78 ? -11.374 1.849 10.080 1.00 84.44 78 PRO A N 1
ATOM 631 C CA . PRO A 1 78 ? -12.480 0.907 10.084 1.00 84.44 78 PRO A CA 1
ATOM 632 C C . PRO A 1 78 ? -13.628 1.452 9.233 1.00 84.44 78 PRO A C 1
ATOM 634 O O . PRO A 1 78 ? -13.909 2.651 9.225 1.00 84.44 78 PRO A O 1
ATOM 637 N N . TYR A 1 79 ? -14.304 0.560 8.512 1.00 87.12 79 TYR A N 1
ATOM 638 C CA . TYR A 1 79 ? -15.570 0.915 7.888 1.00 87.12 79 TYR A CA 1
ATOM 639 C C . TYR A 1 79 ? -16.633 1.066 8.975 1.00 87.12 79 TYR A C 1
ATOM 641 O O . TYR A 1 79 ? -16.900 0.125 9.722 1.00 87.12 79 TYR A O 1
ATOM 649 N N . GLU A 1 80 ? -17.266 2.233 9.021 1.00 88.88 80 GLU A N 1
ATOM 650 C CA . GLU A 1 80 ? -18.379 2.515 9.916 1.00 88.88 80 GLU A CA 1
ATOM 651 C C . GLU A 1 80 ? -19.567 3.036 9.109 1.00 88.88 80 GLU A C 1
ATOM 653 O O . GLU A 1 80 ? -19.421 3.837 8.181 1.00 88.88 80 GLU A O 1
ATOM 658 N N . ILE A 1 81 ? -20.768 2.576 9.465 1.00 90.75 81 ILE A N 1
ATOM 659 C CA . ILE A 1 81 ? -22.003 3.108 8.889 1.00 90.75 81 ILE A CA 1
ATOM 660 C C . ILE A 1 81 ? -22.150 4.552 9.386 1.00 90.75 81 ILE A C 1
ATOM 662 O O . ILE A 1 81 ? -22.114 4.757 10.599 1.00 90.75 81 ILE A O 1
ATOM 666 N N . PRO A 1 82 ? -22.364 5.554 8.517 1.00 92.94 82 PRO A N 1
ATOM 667 C CA . PRO A 1 82 ? -22.567 6.927 8.968 1.00 92.94 82 PRO A CA 1
ATOM 668 C C . PRO A 1 82 ? -23.749 7.043 9.939 1.00 92.94 82 PRO A C 1
ATOM 670 O O . PRO A 1 82 ? -24.807 6.458 9.701 1.00 92.94 82 PRO A O 1
ATOM 673 N N . GLU A 1 83 ? -23.601 7.844 10.997 1.00 93.69 83 GLU A N 1
ATOM 674 C CA . GLU A 1 83 ? -24.623 8.038 12.041 1.00 93.69 83 GLU A CA 1
ATOM 675 C C . GLU A 1 83 ? -26.036 8.330 11.482 1.00 93.69 83 GLU A C 1
ATOM 677 O O . GLU A 1 83 ? -26.995 7.716 11.957 1.00 93.69 83 GLU A O 1
ATOM 682 N N . PRO A 1 84 ? -26.225 9.175 10.442 1.00 94.44 84 PRO A N 1
ATOM 683 C CA . PRO A 1 84 ? -27.558 9.406 9.882 1.00 94.44 84 PRO A CA 1
ATOM 684 C C . PRO A 1 84 ? -28.203 8.136 9.314 1.00 94.44 84 PRO A C 1
ATOM 686 O O . PRO A 1 84 ? -29.404 7.928 9.470 1.00 94.44 84 PRO A O 1
ATOM 689 N N . VAL A 1 85 ? -27.408 7.262 8.690 1.00 93.62 85 VAL A N 1
ATOM 690 C CA . VAL A 1 85 ? -27.888 5.988 8.139 1.00 93.62 85 VAL A CA 1
ATOM 691 C C . VAL A 1 85 ? -28.240 5.027 9.273 1.00 93.62 85 VAL A C 1
ATOM 693 O O . VAL A 1 85 ? -29.285 4.382 9.220 1.00 93.62 85 VAL A O 1
ATOM 696 N N . GLN A 1 86 ? -27.427 4.984 10.335 1.00 94.50 86 GLN A N 1
ATOM 697 C CA . GLN A 1 86 ? -27.739 4.191 11.528 1.00 94.50 86 GLN A CA 1
ATOM 698 C C . GLN A 1 86 ? -29.083 4.606 12.145 1.00 94.50 86 GLN A C 1
ATOM 700 O O . GLN A 1 86 ? -29.900 3.743 12.459 1.00 94.50 86 GLN A O 1
ATOM 705 N N . LYS A 1 87 ? -29.349 5.916 12.250 1.00 93.94 87 LYS A N 1
ATOM 706 C CA . LYS A 1 87 ? -30.619 6.451 12.771 1.00 93.94 87 LYS A CA 1
ATOM 707 C C . LYS A 1 87 ? -31.825 6.004 11.944 1.00 93.94 87 LYS A C 1
ATOM 709 O O . LYS A 1 87 ? -32.827 5.585 12.516 1.00 93.94 87 LYS A O 1
ATOM 714 N N . VAL A 1 88 ? -31.729 6.048 10.612 1.00 93.88 88 VAL A N 1
ATOM 715 C CA . VAL A 1 88 ? -32.809 5.585 9.721 1.00 93.88 88 VAL A CA 1
ATOM 716 C C . VAL A 1 88 ? -33.063 4.085 9.896 1.00 93.88 88 VAL A C 1
ATOM 718 O O . VAL A 1 88 ? -34.213 3.673 10.044 1.00 93.88 88 VAL A O 1
ATOM 721 N N . LEU A 1 89 ? -32.005 3.268 9.940 1.00 92.44 89 LEU A N 1
ATOM 722 C CA . LEU A 1 89 ? -32.129 1.820 10.143 1.00 92.44 89 LEU A CA 1
ATOM 723 C C . LEU A 1 89 ? -32.764 1.478 11.503 1.00 92.44 89 LEU A C 1
ATOM 725 O O . LEU A 1 89 ? -33.626 0.602 11.573 1.00 92.44 89 LEU A O 1
ATOM 729 N N . GLN A 1 90 ? -32.390 2.191 12.571 1.00 93.19 90 GLN A N 1
ATOM 730 C CA . GLN A 1 90 ? -32.965 2.009 13.910 1.00 93.19 90 GLN A CA 1
ATOM 731 C C . GLN A 1 90 ? -34.442 2.420 13.977 1.00 93.19 90 GLN A C 1
ATOM 733 O O . GLN A 1 90 ? -35.236 1.726 14.614 1.00 93.19 90 GLN A O 1
ATOM 738 N N . ALA A 1 91 ? -34.827 3.509 13.304 1.00 87.25 91 ALA A N 1
ATOM 739 C CA . ALA A 1 91 ? -36.213 3.971 13.261 1.00 87.25 91 ALA A CA 1
ATOM 740 C C . ALA A 1 91 ? -37.146 2.942 12.596 1.00 87.25 91 ALA A C 1
ATOM 742 O O . ALA A 1 91 ? -38.211 2.652 13.136 1.00 87.25 91 ALA A O 1
ATOM 743 N N . VAL A 1 92 ? -36.722 2.339 11.477 1.00 79.31 92 VAL A N 1
ATOM 744 C CA . VAL A 1 92 ? -37.505 1.314 10.756 1.00 79.31 92 VAL A CA 1
ATOM 745 C C . VAL A 1 92 ? -37.500 -0.035 11.488 1.00 79.31 92 VAL A C 1
ATOM 747 O O . VAL A 1 92 ? -38.509 -0.735 11.510 1.00 79.31 92 VAL A O 1
ATOM 750 N N . GLY A 1 93 ? -36.388 -0.406 12.131 1.00 70.44 93 GLY A N 1
ATOM 751 C CA . GLY A 1 93 ? -36.307 -1.633 12.933 1.00 70.44 93 GLY A CA 1
ATOM 752 C C . GLY A 1 93 ? -37.147 -1.590 14.217 1.00 70.44 93 GLY A C 1
ATOM 753 O O . GLY A 1 93 ? -37.617 -2.626 14.680 1.00 70.44 93 GLY A O 1
ATOM 754 N N . SER A 1 94 ? -37.375 -0.395 14.770 1.00 62.34 94 SER A N 1
ATOM 755 C CA . SER A 1 94 ? -38.205 -0.183 15.967 1.00 62.34 94 SER A CA 1
ATOM 756 C C . SER A 1 94 ? -39.699 -0.048 15.646 1.00 62.34 94 SER A C 1
ATOM 758 O O . SER A 1 94 ? -40.535 -0.210 16.532 1.00 62.34 94 SER A O 1
ATOM 760 N N . SER A 1 95 ? -40.062 0.214 14.385 1.00 59.69 95 SER A N 1
ATOM 761 C CA . SER A 1 95 ? -41.449 0.382 13.940 1.00 59.69 95 SER A CA 1
ATOM 762 C C . SER A 1 95 ? -42.140 -0.939 13.579 1.00 59.69 95 SER A C 1
ATOM 764 O O . SER A 1 95 ? -42.941 -0.986 12.652 1.00 59.69 95 SER A O 1
ATOM 766 N N . GLY A 1 96 ? -41.903 -2.013 14.341 1.00 55.06 96 GLY A N 1
ATOM 767 C CA . GLY A 1 96 ? -42.673 -3.267 14.268 1.00 55.06 96 GLY A CA 1
ATOM 768 C C . GLY A 1 96 ? -44.170 -3.141 14.624 1.00 55.06 96 GLY A C 1
ATOM 769 O O . GLY A 1 96 ? -44.826 -4.149 14.876 1.00 55.06 96 GLY A O 1
ATOM 770 N N . GLY A 1 97 ? -44.723 -1.928 14.668 1.00 55.31 97 GLY A N 1
ATOM 771 C CA . GLY A 1 97 ? -46.151 -1.672 14.809 1.00 55.31 97 GLY A CA 1
ATOM 772 C C . GLY A 1 97 ? -46.822 -1.685 13.439 1.00 55.31 97 GLY A C 1
ATOM 773 O O . GLY A 1 97 ? -46.476 -0.886 12.573 1.00 55.31 97 GLY A O 1
ATOM 774 N N . ARG A 1 98 ? -47.759 -2.622 13.259 1.00 56.12 98 ARG A N 1
ATOM 775 C CA . ARG A 1 98 ? -48.694 -2.716 12.127 1.00 56.12 98 ARG A CA 1
ATOM 776 C C . ARG A 1 98 ? -49.145 -1.330 11.631 1.00 56.12 98 ARG A C 1
ATOM 778 O O . ARG A 1 98 ? -49.481 -0.493 12.464 1.00 56.12 98 ARG A O 1
ATOM 785 N N . PRO A 1 99 ? -49.253 -1.110 10.309 1.00 54.31 99 PRO A N 1
ATOM 786 C CA . PRO A 1 99 ? -50.068 -0.015 9.814 1.00 54.31 99 PRO A CA 1
ATOM 787 C C . PRO A 1 99 ? -51.533 -0.329 10.142 1.00 54.31 99 PRO A C 1
ATOM 789 O O . PRO A 1 99 ? -52.079 -1.319 9.652 1.00 54.31 99 PRO A O 1
ATOM 792 N N . ASP A 1 100 ? -52.132 0.487 11.006 1.00 55.56 100 ASP A N 1
ATOM 793 C CA . ASP A 1 100 ? -53.571 0.489 11.247 1.00 55.56 100 ASP A CA 1
ATOM 794 C C . ASP A 1 100 ? -54.260 1.054 9.993 1.00 55.56 100 ASP A C 1
ATOM 796 O O . ASP A 1 100 ? -54.204 2.258 9.727 1.00 55.56 100 ASP A O 1
ATOM 800 N N . PHE A 1 101 ? -54.855 0.158 9.202 1.00 55.50 101 PHE A N 1
ATOM 801 C CA . PHE A 1 101 ? -55.883 0.462 8.205 1.00 55.50 101 PHE A CA 1
ATOM 802 C C . PHE A 1 101 ? -57.216 -0.109 8.683 1.00 55.50 101 PHE A C 1
ATOM 804 O O . PHE A 1 101 ? -57.209 -1.264 9.174 1.00 55.50 101 PHE A O 1
#

Mean predicted aligned error: 6.31 Å